Protein AF-A0A3D0N748-F1 (afdb_monomer_lite)

pLDDT: mean 91.24, std 10.17, range [39.06, 98.06]

Sequence (87 aa):
MWLAPYDLGVSQDFSLAMLPTEDEDIFAIEILLTRLAGDITSWKKTNSLFLSSIRKQFLIWRTVPQGEKLLYADNGEEAIKSARVIA

Radius of gyration: 16.17 Å; chains: 1; bounding box: 38×25×40 Å

Foldseek 3Di:
DAFPPCVQVWDWDKDWDWDADPDNVDTDIDIDIGTDDGDPVVNVVRVVVVVVVVVVVVVVVVVDDPVVVVVVVVVVVVVVVVVVVVD

Secondary structure (DSSP, 8-state):
-BPSSGGG--EEEEEEEEEE-SSTT-EEEEEEEEEEES-HHHHHHHHHHHHHHHHHHHHHHHHS-HHHHHHHHHHHHHHHHHHHTT-

Structure (mmCIF, N/CA/C/O backbone):
data_AF-A0A3D0N748-F1
#
_entry.id   AF-A0A3D0N748-F1
#
loop_
_atom_site.group_PDB
_atom_site.id
_atom_site.type_symbol
_atom_site.label_atom_id
_atom_site.label_alt_id
_atom_site.label_comp_id
_atom_site.label_asym_id
_atom_site.label_entity_id
_atom_site.label_seq_id
_atom_site.pdbx_PDB_ins_code
_atom_site.Cartn_x
_atom_site.Cartn_y
_atom_site.Cartn_z
_atom_site.occupancy
_atom_site.B_iso_or_equiv
_atom_site.auth_seq_id
_atom_site.auth_comp_id
_atom_site.auth_asym_id
_atom_site.auth_atom_id
_atom_site.pdbx_PDB_model_num
ATOM 1 N N . MET A 1 1 ? 0.827 -5.386 -9.557 1.00 95.12 1 MET A N 1
ATOM 2 C CA . MET A 1 1 ? 0.314 -4.019 -9.838 1.00 95.12 1 MET A CA 1
ATOM 3 C C . MET A 1 1 ? 1.412 -3.111 -10.396 1.00 95.12 1 MET A C 1
ATOM 5 O O . MET A 1 1 ? 2.578 -3.342 -10.09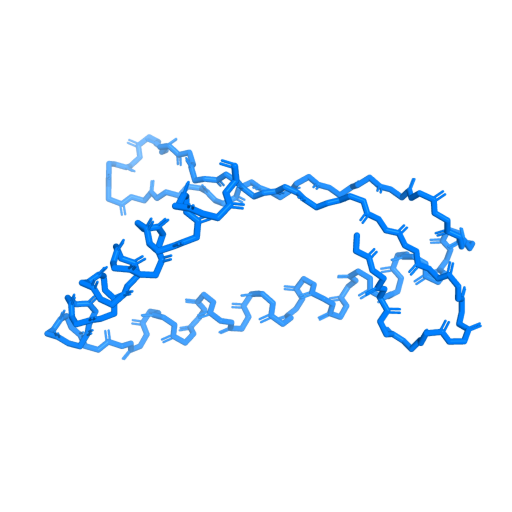4 1.00 95.12 1 MET A O 1
ATOM 9 N N . TRP A 1 2 ? 1.052 -2.078 -11.168 1.00 95.44 2 TRP A N 1
ATOM 10 C CA . TRP A 1 2 ? 1.974 -1.034 -11.653 1.00 95.44 2 TRP A CA 1
ATOM 11 C C . TRP A 1 2 ? 1.897 0.213 -10.770 1.00 95.44 2 TRP A C 1
ATOM 13 O O . TRP A 1 2 ? 0.806 0.596 -10.341 1.00 95.44 2 TRP A O 1
ATOM 23 N N . LEU A 1 3 ? 3.040 0.837 -10.492 1.00 93.44 3 LEU A N 1
ATOM 24 C CA . LEU A 1 3 ? 3.135 2.012 -9.624 1.00 93.44 3 LEU A CA 1
ATOM 25 C C . LEU A 1 3 ? 3.285 3.288 -10.453 1.00 93.44 3 LEU A C 1
ATOM 27 O O . LEU A 1 3 ? 4.062 3.331 -11.403 1.00 93.44 3 LEU A O 1
ATOM 31 N N . ALA A 1 4 ? 2.557 4.334 -10.063 1.00 89.88 4 ALA A N 1
ATOM 32 C CA . ALA A 1 4 ? 2.756 5.660 -10.627 1.00 89.88 4 ALA A CA 1
ATOM 33 C C . ALA A 1 4 ? 4.066 6.281 -10.092 1.00 89.88 4 ALA A C 1
ATOM 35 O O . ALA A 1 4 ? 4.405 6.072 -8.921 1.00 89.88 4 ALA A O 1
ATOM 36 N N . PRO A 1 5 ? 4.773 7.092 -10.894 1.00 91.19 5 PRO A N 1
ATOM 37 C CA . PRO A 1 5 ? 4.469 7.429 -12.286 1.00 91.19 5 PRO A CA 1
ATOM 38 C C . PRO A 1 5 ? 4.871 6.279 -13.242 1.00 91.19 5 PRO A C 1
ATOM 40 O O . PRO A 1 5 ? 5.912 5.643 -13.074 1.00 91.19 5 PRO A O 1
ATOM 43 N N . TYR A 1 6 ? 3.981 5.945 -14.188 1.00 90.00 6 TYR A N 1
ATOM 44 C CA . TYR A 1 6 ? 4.036 4.678 -14.941 1.00 90.00 6 TYR A CA 1
ATOM 45 C C . TYR A 1 6 ? 5.157 4.607 -15.985 1.00 90.00 6 TYR A C 1
ATOM 47 O O . TYR A 1 6 ? 5.553 3.518 -16.396 1.00 90.00 6 TYR A O 1
ATOM 55 N N . ASP A 1 7 ? 5.693 5.754 -16.387 1.00 91.88 7 ASP A N 1
ATOM 56 C CA . ASP A 1 7 ? 6.848 5.895 -17.276 1.00 91.88 7 ASP A CA 1
ATOM 57 C C . ASP A 1 7 ? 8.128 5.277 -16.695 1.00 91.88 7 ASP A C 1
ATOM 59 O O . ASP A 1 7 ? 9.003 4.860 -17.449 1.00 91.88 7 ASP A O 1
ATOM 63 N N . LEU A 1 8 ? 8.216 5.126 -15.370 1.00 90.12 8 LEU A N 1
ATOM 64 C CA . LEU A 1 8 ? 9.336 4.446 -14.711 1.00 90.12 8 LEU A CA 1
ATOM 65 C C . LEU A 1 8 ? 9.288 2.914 -14.846 1.00 90.12 8 LEU A C 1
ATOM 67 O O . LEU A 1 8 ? 10.216 2.234 -14.406 1.00 90.12 8 LEU A O 1
ATOM 71 N N . GLY A 1 9 ? 8.210 2.349 -15.403 1.00 95.00 9 GLY A N 1
ATOM 72 C CA . GLY A 1 9 ? 8.085 0.907 -15.635 1.00 95.00 9 GLY A CA 1
ATOM 73 C C . GLY A 1 9 ? 8.159 0.061 -14.359 1.00 95.00 9 GLY A C 1
ATOM 74 O O . GLY A 1 9 ? 8.547 -1.106 -14.408 1.00 95.00 9 GLY A O 1
ATOM 75 N N . VAL A 1 10 ? 7.820 0.642 -13.206 1.00 97.38 10 VAL A N 1
ATOM 76 C CA . VAL A 1 10 ? 7.882 -0.042 -11.912 1.00 97.38 10 VAL A CA 1
ATOM 77 C C . VAL A 1 10 ? 6.617 -0.869 -11.695 1.00 97.38 10 VAL A C 1
ATOM 79 O O . VAL A 1 10 ? 5.497 -0.350 -11.718 1.00 97.38 10 VAL A O 1
ATOM 82 N N . SER A 1 11 ? 6.801 -2.151 -11.391 1.00 97.62 11 SER A N 1
ATOM 83 C CA . SER A 1 11 ? 5.720 -3.041 -10.969 1.00 97.62 11 SER A CA 1
ATOM 84 C C . SER A 1 11 ? 6.130 -3.914 -9.791 1.00 97.62 11 SER A C 1
ATOM 86 O O . SER A 1 11 ? 7.314 -4.157 -9.532 1.00 97.62 11 SER A O 1
ATOM 88 N N . GLN A 1 12 ? 5.128 -4.362 -9.041 1.00 97.56 12 GLN A N 1
ATOM 89 C CA . GLN A 1 12 ? 5.318 -5.200 -7.867 1.00 97.56 12 GLN A CA 1
ATOM 90 C C . GLN A 1 12 ? 4.125 -6.106 -7.605 1.00 97.56 12 GLN A C 1
ATOM 92 O O . GLN A 1 12 ? 2.994 -5.758 -7.961 1.00 97.56 12 GLN A O 1
ATOM 97 N N . ASP A 1 13 ? 4.372 -7.195 -6.895 1.00 98.06 13 ASP A N 1
ATOM 98 C CA . ASP A 1 13 ? 3.341 -7.869 -6.121 1.00 98.06 13 ASP A CA 1
ATOM 99 C C . ASP A 1 13 ? 3.177 -7.189 -4.765 1.00 98.06 13 ASP A C 1
ATOM 101 O O . ASP A 1 13 ? 4.129 -6.672 -4.171 1.00 98.06 13 ASP A O 1
ATOM 105 N N . PHE A 1 14 ? 1.930 -7.163 -4.310 1.00 96.69 14 PHE A N 1
ATOM 106 C CA . PHE A 1 14 ? 1.505 -6.552 -3.064 1.00 96.69 14 PHE A CA 1
ATOM 107 C C . PHE A 1 14 ? 0.625 -7.547 -2.325 1.00 96.69 14 PHE A C 1
ATOM 109 O O . PHE A 1 14 ? -0.353 -8.047 -2.881 1.00 96.69 14 PHE A O 1
ATOM 116 N N . SER A 1 15 ? 0.951 -7.789 -1.063 1.00 95.94 15 SER A N 1
ATOM 117 C CA . SER A 1 15 ? 0.080 -8.509 -0.144 1.00 95.94 15 SER A CA 1
ATOM 118 C C . SER A 1 15 ? 0.017 -7.771 1.185 1.00 95.94 15 SER A C 1
ATOM 120 O O . SER A 1 15 ? 0.987 -7.141 1.612 1.00 95.94 15 SER A O 1
ATOM 122 N N . LEU A 1 16 ? -1.158 -7.824 1.804 1.00 94.69 16 LEU A N 1
ATOM 123 C CA . LEU A 1 16 ? -1.439 -7.220 3.094 1.00 94.69 16 LEU A CA 1
ATOM 124 C C . LEU A 1 16 ? -2.166 -8.245 3.952 1.00 94.69 16 LEU A C 1
ATOM 126 O O . LEU A 1 16 ? -3.134 -8.854 3.496 1.00 94.69 16 LEU A O 1
ATOM 130 N N . ALA A 1 17 ? -1.712 -8.395 5.188 1.00 93.81 17 ALA A N 1
ATOM 131 C CA . ALA A 1 17 ? -2.353 -9.218 6.196 1.00 93.81 17 ALA A CA 1
ATOM 132 C C . ALA A 1 17 ? -2.607 -8.399 7.465 1.00 93.81 17 ALA A C 1
ATOM 134 O O . ALA A 1 17 ? -1.837 -7.504 7.817 1.00 93.81 17 ALA A O 1
ATOM 135 N N . MET A 1 18 ? -3.703 -8.726 8.144 1.00 92.88 18 MET A N 1
ATOM 136 C CA . MET A 1 18 ? -3.953 -8.319 9.523 1.00 92.88 18 MET A CA 1
ATOM 137 C C . MET A 1 18 ? -3.618 -9.504 10.416 1.00 92.88 18 MET A C 1
ATOM 139 O O . MET A 1 18 ? -4.202 -10.574 10.245 1.00 92.88 18 MET A O 1
ATOM 143 N N . LEU A 1 19 ? -2.688 -9.318 11.345 1.00 92.94 19 LEU A N 1
ATOM 144 C CA . LEU A 1 19 ? -2.302 -10.341 12.310 1.00 92.94 19 LEU A CA 1
ATOM 145 C C . LEU A 1 19 ? -2.704 -9.907 13.721 1.00 92.94 19 LEU A C 1
ATOM 147 O O . LEU A 1 19 ? -2.585 -8.719 14.039 1.00 92.94 19 LEU A O 1
ATOM 151 N N . PRO A 1 20 ? -3.183 -10.834 14.567 1.00 93.62 20 PRO A N 1
ATOM 152 C CA . PRO A 1 20 ? -3.426 -10.530 15.970 1.00 93.62 20 PRO A CA 1
ATOM 153 C C . PRO A 1 20 ? -2.110 -10.155 16.662 1.00 93.62 20 PRO A C 1
ATOM 155 O O . PRO A 1 20 ? -1.044 -10.660 16.298 1.00 93.62 20 PRO A O 1
ATOM 158 N N . THR A 1 21 ? -2.184 -9.270 17.652 1.00 94.31 21 THR A N 1
ATOM 159 C CA . THR A 1 21 ? -1.047 -8.951 18.526 1.00 94.31 21 THR A CA 1
ATOM 160 C C . THR A 1 21 ? -1.272 -9.519 19.925 1.00 94.31 21 THR A C 1
ATOM 162 O O . THR A 1 21 ? -2.261 -10.205 20.167 1.00 94.31 21 THR A O 1
ATOM 165 N N . GLU A 1 22 ? -0.338 -9.270 20.846 1.00 94.19 22 GLU A N 1
ATOM 166 C CA . GLU A 1 22 ? -0.521 -9.611 22.265 1.00 94.19 22 GLU A CA 1
ATOM 167 C C . GLU A 1 22 ? -1.675 -8.824 22.912 1.00 94.19 22 GLU A C 1
ATOM 169 O O . GLU A 1 22 ? -2.238 -9.271 23.907 1.00 94.19 22 GLU A O 1
ATOM 174 N N . ASP A 1 23 ? -2.035 -7.671 22.341 1.00 92.88 23 ASP A N 1
ATOM 175 C CA . ASP A 1 23 ? -3.223 -6.904 22.703 1.00 92.88 23 ASP A CA 1
ATOM 176 C C . ASP A 1 23 ? -4.376 -7.301 21.763 1.00 92.88 23 ASP A C 1
ATOM 178 O O . ASP A 1 23 ? -4.291 -7.106 20.547 1.00 92.88 23 ASP A O 1
ATOM 182 N N . GLU A 1 24 ? -5.438 -7.886 22.326 1.00 86.44 24 GLU A N 1
ATOM 183 C CA . GLU A 1 24 ? -6.580 -8.434 21.577 1.00 86.44 24 GLU A CA 1
ATOM 184 C C . GLU A 1 24 ? -7.338 -7.370 20.771 1.00 86.44 24 GLU A C 1
ATOM 186 O O . GLU A 1 24 ? -7.932 -7.683 19.735 1.00 86.44 24 GLU A O 1
ATOM 191 N N . ASP A 1 25 ? -7.273 -6.107 21.194 1.00 85.69 25 ASP A N 1
ATOM 192 C CA . ASP A 1 25 ? -7.925 -4.991 20.510 1.00 85.69 25 ASP A CA 1
ATOM 193 C C . ASP A 1 25 ? -7.039 -4.377 19.411 1.00 85.69 25 ASP A C 1
ATOM 195 O O . ASP A 1 25 ? -7.467 -3.481 18.669 1.00 85.69 25 ASP A O 1
ATOM 199 N N . ILE A 1 26 ? -5.792 -4.842 19.276 1.00 86.75 26 ILE A N 1
ATOM 200 C CA . ILE A 1 26 ? -4.817 -4.316 18.323 1.00 86.75 26 ILE A CA 1
ATOM 201 C C . ILE A 1 26 ? -4.426 -5.394 17.315 1.00 86.75 26 ILE A C 1
ATOM 203 O O . ILE A 1 26 ? -3.871 -6.441 17.640 1.00 86.75 26 ILE A O 1
ATOM 207 N N . PHE A 1 27 ? -4.624 -5.068 16.038 1.00 89.94 27 PHE A N 1
ATOM 208 C CA . PHE A 1 27 ? -4.122 -5.859 14.921 1.00 89.94 27 PHE A CA 1
ATOM 209 C C . PHE A 1 27 ? -2.889 -5.195 14.312 1.00 89.94 27 PHE A C 1
ATOM 211 O O . PHE A 1 27 ? -2.879 -3.992 14.025 1.00 89.94 27 PHE A O 1
ATOM 218 N N . ALA A 1 28 ? -1.854 -5.993 14.073 1.00 92.94 28 ALA A N 1
ATOM 219 C CA . ALA A 1 28 ? -0.705 -5.593 13.283 1.00 92.94 28 ALA A CA 1
ATOM 220 C C . ALA A 1 28 ? -1.056 -5.660 11.796 1.00 92.94 28 ALA A C 1
ATOM 222 O O . ALA A 1 28 ? -1.711 -6.594 11.336 1.00 92.94 28 ALA A O 1
ATOM 223 N N . ILE A 1 29 ? -0.593 -4.666 11.038 1.00 93.44 29 ILE A N 1
ATOM 224 C CA . ILE A 1 29 ? -0.668 -4.682 9.579 1.00 93.44 29 ILE A CA 1
ATOM 225 C C . ILE A 1 29 ? 0.691 -5.106 9.042 1.00 93.44 29 ILE A C 1
ATOM 227 O O . ILE A 1 29 ? 1.662 -4.355 9.156 1.00 93.44 29 ILE A O 1
ATOM 231 N N . GLU A 1 30 ? 0.744 -6.275 8.416 1.00 95.38 30 GLU A N 1
ATOM 232 C CA . GLU A 1 30 ? 1.919 -6.726 7.681 1.00 95.38 30 GLU A CA 1
ATOM 233 C C . GLU A 1 30 ? 1.722 -6.496 6.189 1.00 95.38 30 GLU A C 1
ATOM 235 O O . GLU A 1 30 ? 0.704 -6.874 5.610 1.00 95.38 30 GLU A O 1
ATOM 240 N N . ILE A 1 31 ? 2.706 -5.852 5.561 1.00 96.12 31 ILE A N 1
ATOM 241 C CA . ILE A 1 31 ? 2.717 -5.592 4.123 1.00 96.12 31 ILE A CA 1
ATOM 242 C C . ILE A 1 31 ? 3.977 -6.214 3.542 1.00 96.12 31 ILE A C 1
ATOM 244 O O . ILE A 1 31 ? 5.089 -5.839 3.920 1.00 96.12 31 ILE A O 1
ATOM 248 N N . LEU A 1 32 ? 3.799 -7.109 2.575 1.00 96.88 32 LEU A N 1
ATOM 249 C CA . LEU A 1 32 ? 4.889 -7.693 1.806 1.00 96.88 32 LEU A CA 1
ATOM 250 C C . LEU A 1 32 ? 4.836 -7.167 0.370 1.00 96.88 32 LEU A C 1
ATOM 252 O O . LEU A 1 32 ? 3.826 -7.289 -0.329 1.00 96.88 32 LEU A O 1
ATOM 256 N N . LEU A 1 33 ? 5.955 -6.572 -0.048 1.00 97.19 33 LEU A N 1
ATOM 257 C CA . LEU A 1 33 ? 6.150 -5.985 -1.369 1.00 97.19 33 LEU A CA 1
ATOM 258 C C . LEU A 1 33 ? 7.254 -6.740 -2.103 1.00 97.19 33 LEU A C 1
ATOM 260 O O . LEU A 1 33 ? 8.397 -6.775 -1.640 1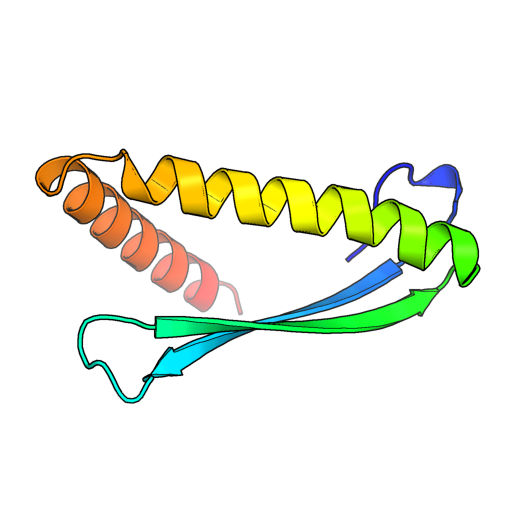.00 97.19 33 LEU A O 1
ATOM 264 N N . THR A 1 34 ? 6.943 -7.273 -3.279 1.00 97.62 34 THR A N 1
ATOM 265 C CA . THR A 1 34 ? 7.921 -7.971 -4.119 1.00 97.62 34 THR A CA 1
ATOM 266 C C . THR A 1 34 ? 8.061 -7.238 -5.438 1.00 97.62 34 THR A C 1
ATOM 268 O O . THR A 1 34 ? 7.134 -7.191 -6.239 1.00 97.62 34 THR A O 1
ATOM 271 N N . ARG A 1 35 ? 9.231 -6.639 -5.679 1.00 97.75 35 ARG A N 1
ATOM 272 C CA . ARG A 1 35 ? 9.519 -5.968 -6.950 1.00 97.75 35 ARG A CA 1
ATOM 273 C C . ARG A 1 35 ? 9.505 -6.975 -8.100 1.00 97.75 35 ARG A C 1
ATOM 275 O O . ARG A 1 35 ? 10.255 -7.946 -8.054 1.00 97.75 35 ARG A O 1
ATOM 282 N N . LEU A 1 36 ? 8.741 -6.672 -9.146 1.00 98.00 36 LEU A N 1
ATOM 283 C CA . LEU A 1 36 ? 8.689 -7.461 -10.379 1.00 98.00 36 LEU A CA 1
ATOM 284 C C . LEU A 1 36 ? 9.456 -6.787 -11.522 1.00 98.00 36 LEU A C 1
ATOM 286 O O . LEU A 1 36 ? 10.178 -7.458 -12.254 1.00 98.00 36 LEU A O 1
ATOM 290 N N . ALA A 1 37 ? 9.342 -5.462 -11.652 1.00 97.44 37 ALA A N 1
ATOM 291 C CA . ALA A 1 37 ? 10.036 -4.684 -12.678 1.00 97.44 37 ALA A CA 1
ATOM 292 C C . ALA A 1 37 ? 10.444 -3.286 -12.183 1.00 97.44 37 ALA A C 1
ATOM 294 O O . ALA A 1 37 ? 10.002 -2.824 -11.127 1.00 97.44 37 ALA A O 1
ATOM 295 N N . GLY A 1 38 ? 11.284 -2.614 -12.976 1.00 95.19 38 GLY A N 1
ATOM 296 C CA . GLY A 1 38 ? 11.825 -1.286 -12.686 1.00 95.19 38 GLY A CA 1
ATOM 297 C C . GLY A 1 38 ? 13.100 -1.308 -11.836 1.00 95.19 38 GLY A C 1
ATOM 298 O O . GLY A 1 38 ? 13.451 -2.300 -11.180 1.00 95.19 38 GLY A O 1
ATOM 299 N N . ASP A 1 39 ? 13.834 -0.197 -11.847 1.00 96.88 39 ASP A N 1
ATOM 300 C CA . ASP A 1 39 ? 15.057 -0.075 -11.060 1.00 96.88 39 ASP A CA 1
ATOM 301 C C . ASP A 1 39 ? 14.755 0.000 -9.550 1.00 96.88 39 ASP A C 1
ATOM 303 O O . ASP A 1 39 ? 13.661 0.365 -9.111 1.00 96.88 39 ASP A O 1
ATOM 307 N N . ILE A 1 40 ? 15.732 -0.393 -8.727 1.00 96.56 40 ILE A N 1
ATOM 308 C CA . ILE A 1 40 ? 15.526 -0.528 -7.277 1.00 96.56 40 ILE A CA 1
ATOM 309 C C . ILE A 1 40 ? 15.277 0.823 -6.603 1.00 96.56 40 ILE A C 1
ATOM 311 O O . ILE A 1 40 ? 14.551 0.893 -5.611 1.00 96.56 40 ILE A O 1
ATOM 315 N N . THR A 1 41 ? 15.869 1.891 -7.130 1.00 96.88 41 THR A N 1
ATOM 316 C CA . THR A 1 41 ? 15.778 3.234 -6.562 1.00 96.88 41 THR A CA 1
ATOM 317 C C . THR A 1 41 ? 14.389 3.806 -6.814 1.00 96.88 41 THR A C 1
ATOM 319 O O . THR A 1 41 ? 13.739 4.263 -5.870 1.00 96.88 41 THR A O 1
ATOM 322 N N . SER A 1 42 ? 13.885 3.700 -8.045 1.00 96.25 42 SER A N 1
ATOM 323 C CA . SER A 1 42 ? 12.516 4.084 -8.400 1.00 96.25 42 SER A CA 1
ATOM 324 C C . SER A 1 42 ? 11.483 3.236 -7.670 1.00 96.25 42 SER A C 1
ATOM 326 O O . SER A 1 42 ? 10.524 3.790 -7.131 1.00 96.25 42 SER A O 1
ATOM 328 N N . TRP A 1 43 ? 11.691 1.918 -7.559 1.00 97.69 43 TRP A N 1
ATOM 329 C CA . TRP A 1 43 ? 10.797 1.036 -6.798 1.00 97.69 43 TRP A CA 1
ATOM 330 C C . TRP A 1 43 ? 10.724 1.422 -5.317 1.00 97.69 43 TRP A C 1
ATOM 332 O O . TRP A 1 43 ? 9.636 1.566 -4.768 1.00 97.69 43 TRP A O 1
ATOM 342 N N . LYS A 1 44 ? 11.863 1.693 -4.667 1.00 96.69 44 LYS A N 1
ATOM 343 C CA . LYS A 1 44 ? 11.876 2.177 -3.275 1.00 96.69 44 LYS A CA 1
ATOM 344 C C . LYS A 1 44 ? 11.167 3.524 -3.131 1.00 96.69 44 LYS A C 1
ATOM 346 O O . LYS A 1 44 ? 10.356 3.691 -2.225 1.00 96.69 44 LYS A O 1
ATOM 351 N N . LYS A 1 45 ? 11.443 4.481 -4.024 1.00 95.81 45 LYS A N 1
ATOM 352 C CA . LYS A 1 45 ? 10.849 5.828 -3.974 1.00 95.81 45 LYS A CA 1
ATOM 353 C C . LYS A 1 45 ? 9.330 5.791 -4.145 1.00 95.81 45 LYS A C 1
ATOM 355 O O . LYS A 1 45 ? 8.612 6.410 -3.361 1.00 95.81 45 LYS A O 1
ATOM 360 N N . THR A 1 46 ? 8.847 5.068 -5.151 1.00 95.81 46 THR A N 1
ATOM 361 C CA . THR A 1 46 ? 7.408 4.904 -5.407 1.00 95.81 46 THR A CA 1
ATOM 362 C C . THR A 1 46 ? 6.724 4.167 -4.257 1.00 95.81 46 THR A C 1
ATOM 364 O O . THR A 1 46 ? 5.653 4.589 -3.821 1.00 95.81 46 THR A O 1
ATOM 367 N N . ASN A 1 47 ? 7.380 3.166 -3.661 1.00 96.44 47 ASN A N 1
ATOM 368 C CA . ASN A 1 47 ? 6.851 2.488 -2.481 1.00 96.44 47 ASN A CA 1
ATOM 369 C C . ASN A 1 47 ? 6.760 3.364 -1.237 1.00 96.44 47 ASN A C 1
ATOM 371 O O . ASN A 1 47 ? 5.774 3.258 -0.515 1.00 96.44 47 ASN A O 1
ATOM 375 N N . SER A 1 48 ? 7.701 4.276 -0.994 1.00 95.31 48 SER A N 1
ATOM 376 C CA . SER A 1 48 ? 7.568 5.229 0.117 1.00 95.31 48 SER A CA 1
ATOM 377 C C . SER A 1 48 ? 6.298 6.082 -0.007 1.00 95.31 48 SER A C 1
ATOM 379 O O . SER A 1 48 ? 5.607 6.317 0.986 1.00 95.31 48 SER A O 1
ATOM 381 N N . LEU A 1 49 ? 5.950 6.513 -1.224 1.00 94.44 49 LEU A N 1
ATOM 382 C CA . LEU A 1 49 ? 4.728 7.283 -1.495 1.00 94.44 49 LEU A CA 1
ATOM 383 C C . LEU A 1 49 ? 3.466 6.420 -1.366 1.00 94.44 49 LEU A C 1
ATOM 385 O O . LEU A 1 49 ? 2.476 6.840 -0.759 1.00 94.44 49 LEU A O 1
ATOM 389 N N . PHE A 1 50 ? 3.514 5.199 -1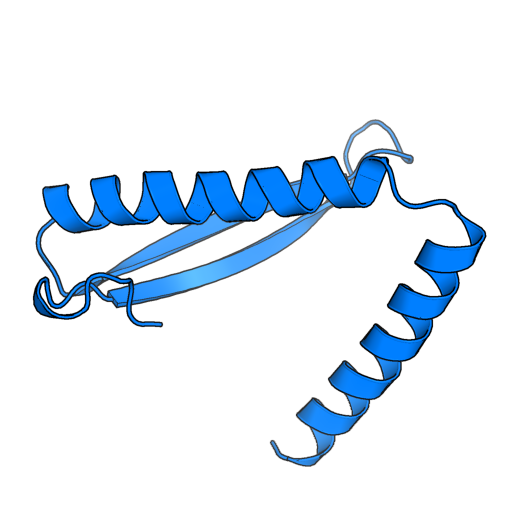.897 1.00 95.06 50 PHE A N 1
ATOM 390 C CA . PHE A 1 50 ? 2.431 4.226 -1.796 1.00 95.06 50 PHE A CA 1
ATOM 391 C C . PHE A 1 50 ? 2.124 3.873 -0.333 1.00 95.06 50 PHE A C 1
ATOM 393 O O . PHE A 1 50 ? 0.987 4.025 0.117 1.00 95.06 50 PHE A O 1
ATOM 400 N N . LEU A 1 51 ? 3.145 3.518 0.451 1.00 95.81 51 LEU A N 1
ATOM 401 C CA . LEU A 1 51 ? 3.012 3.200 1.874 1.00 95.81 51 LEU A CA 1
ATOM 402 C C . LEU A 1 51 ? 2.546 4.407 2.697 1.00 95.81 51 LEU A C 1
ATOM 404 O O . LEU A 1 51 ? 1.731 4.250 3.604 1.00 95.81 51 LEU A O 1
ATOM 408 N N . SER A 1 52 ? 2.993 5.621 2.361 1.00 96.50 52 SER A N 1
ATOM 409 C CA . SER A 1 52 ? 2.491 6.846 3.004 1.00 96.50 52 SER A CA 1
ATOM 410 C C . SER A 1 52 ? 0.994 7.046 2.761 1.00 96.50 52 SER A C 1
ATOM 412 O O . SER A 1 52 ? 0.263 7.454 3.666 1.00 96.50 52 SER A O 1
ATOM 414 N N . SER A 1 53 ? 0.521 6.712 1.560 1.00 95.56 53 SER A N 1
ATOM 415 C CA . SER A 1 53 ? -0.899 6.785 1.207 1.00 95.56 53 SER A CA 1
ATOM 416 C C . SER A 1 53 ? -1.718 5.743 1.968 1.00 95.56 53 SER A C 1
ATOM 418 O O . SER A 1 53 ? -2.746 6.097 2.543 1.00 95.56 53 SER A O 1
ATOM 420 N N . ILE A 1 54 ? -1.234 4.499 2.067 1.00 95.12 54 ILE A N 1
ATOM 421 C CA . ILE A 1 54 ? -1.853 3.447 2.893 1.00 95.12 54 ILE A CA 1
ATOM 422 C C . ILE A 1 54 ? -1.922 3.880 4.360 1.00 95.12 54 ILE A C 1
ATOM 424 O O . ILE A 1 54 ? -2.987 3.840 4.976 1.00 95.12 54 ILE A O 1
ATOM 428 N N . ARG A 1 55 ? -0.806 4.366 4.920 1.00 95.31 55 ARG A N 1
ATOM 429 C CA . ARG A 1 55 ? -0.750 4.873 6.299 1.00 95.31 55 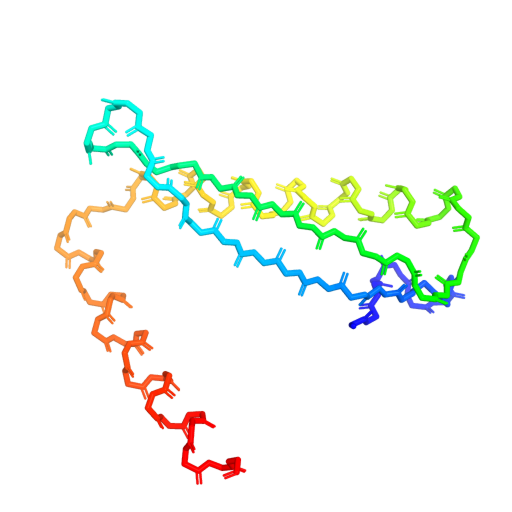ARG A CA 1
ATOM 430 C C . ARG A 1 55 ? -1.791 5.964 6.533 1.00 95.31 55 ARG A C 1
ATOM 432 O O . ARG A 1 55 ? -2.452 5.958 7.568 1.00 95.31 55 ARG A O 1
ATOM 439 N N . LYS A 1 56 ? -1.956 6.889 5.583 1.00 96.62 56 LYS A N 1
ATOM 440 C CA . LYS A 1 56 ? -2.978 7.938 5.668 1.00 96.62 56 LYS A CA 1
ATOM 441 C C . LYS A 1 56 ? -4.390 7.347 5.745 1.00 96.62 56 LYS A C 1
ATOM 443 O O . LYS A 1 56 ? -5.163 7.822 6.569 1.00 96.62 56 LYS A O 1
ATOM 448 N N . GLN A 1 57 ? -4.709 6.310 4.965 1.00 95.38 57 GLN A N 1
ATOM 449 C CA . GLN A 1 57 ? -6.020 5.646 5.042 1.00 95.38 57 GLN A CA 1
ATOM 450 C C . GLN A 1 57 ? -6.269 5.029 6.421 1.00 95.38 57 GLN A C 1
ATOM 452 O O . GLN A 1 57 ? -7.334 5.239 6.992 1.00 95.38 57 GLN A O 1
ATOM 457 N N . PHE A 1 58 ? -5.274 4.363 7.017 1.00 93.31 58 PHE A N 1
ATOM 458 C CA . PHE A 1 58 ? -5.410 3.831 8.378 1.00 93.31 58 PHE A CA 1
ATOM 459 C C . PHE A 1 58 ? -5.608 4.926 9.431 1.00 93.31 58 PHE A C 1
ATOM 461 O O . PHE A 1 58 ? -6.399 4.758 10.357 1.00 93.31 58 PHE A O 1
ATOM 468 N N . LEU A 1 59 ? -4.922 6.064 9.300 1.00 94.31 59 LEU A N 1
ATOM 469 C CA . LEU A 1 59 ? -5.120 7.196 10.209 1.00 94.31 59 LEU A CA 1
ATOM 470 C C . LEU A 1 59 ? -6.523 7.797 10.074 1.00 94.31 59 LEU A C 1
ATOM 472 O O . LEU A 1 59 ? -7.156 8.063 11.091 1.00 94.31 59 LEU A O 1
ATOM 476 N N . ILE A 1 60 ? -7.024 7.956 8.846 1.00 94.56 60 ILE A N 1
ATOM 477 C CA . ILE A 1 60 ? -8.398 8.415 8.591 1.00 94.56 60 ILE A CA 1
ATOM 478 C C . ILE A 1 60 ? -9.404 7.416 9.163 1.00 94.56 60 ILE A C 1
ATOM 480 O O . ILE A 1 60 ? -10.346 7.814 9.837 1.00 94.56 60 ILE A O 1
ATOM 484 N N . TRP A 1 61 ? -9.189 6.114 8.970 1.00 92.75 61 TRP A N 1
ATOM 485 C CA . TRP A 1 61 ? -10.072 5.082 9.512 1.00 92.75 61 TRP A CA 1
ATOM 486 C C . TRP A 1 61 ? -10.243 5.191 11.033 1.00 92.75 61 TRP A C 1
ATOM 488 O O . TRP A 1 61 ? -11.342 5.006 11.558 1.00 92.75 61 TRP A O 1
ATOM 498 N N . ARG A 1 62 ? -9.185 5.576 11.761 1.00 90.19 62 ARG A N 1
ATOM 499 C CA . ARG A 1 62 ? -9.266 5.810 13.214 1.00 90.19 62 ARG A CA 1
ATOM 500 C C . ARG A 1 62 ? -10.191 6.968 13.585 1.00 90.19 62 ARG A C 1
ATOM 502 O O . ARG A 1 62 ? -10.735 6.939 14.683 1.00 90.19 62 ARG A O 1
ATOM 509 N N . THR A 1 63 ? -10.395 7.945 12.701 1.00 94.69 63 THR A N 1
ATOM 510 C CA . THR A 1 63 ? -11.285 9.091 12.949 1.00 94.69 63 THR A CA 1
ATOM 511 C C . THR A 1 63 ? -12.739 8.831 12.558 1.00 94.69 63 THR A C 1
ATOM 513 O O . THR A 1 63 ? -13.599 9.649 12.868 1.00 94.69 63 THR A O 1
ATOM 516 N N . VAL A 1 64 ? -13.033 7.723 11.871 1.00 94.06 64 VAL A N 1
ATOM 517 C CA . VAL A 1 64 ? -14.403 7.379 11.463 1.00 94.06 64 VAL A CA 1
ATOM 518 C C . VAL A 1 64 ? -15.218 6.931 12.693 1.00 94.06 64 VAL A C 1
ATOM 520 O O . VAL A 1 64 ? -14.748 6.069 13.446 1.00 94.06 64 VAL A O 1
ATOM 523 N N . PRO A 1 65 ? -16.428 7.476 12.922 1.00 95.00 65 PRO A N 1
ATOM 524 C CA . PRO A 1 65 ? -17.307 7.042 14.009 1.00 95.00 65 PRO A CA 1
ATOM 525 C C . PRO A 1 65 ? -17.714 5.569 13.893 1.00 95.00 65 PRO A C 1
ATOM 527 O O . PRO A 1 65 ? -17.839 5.035 12.795 1.00 95.00 65 PRO A O 1
ATOM 530 N N . GLN A 1 66 ? -17.994 4.916 15.024 1.00 89.75 66 GLN A N 1
ATOM 531 C CA . GLN A 1 66 ? -18.309 3.482 15.044 1.00 89.75 66 GLN A CA 1
ATOM 532 C C . GLN A 1 66 ? -19.517 3.103 14.168 1.00 89.75 66 GLN A C 1
ATOM 534 O O . GLN A 1 66 ? -19.462 2.090 13.481 1.00 89.75 66 GLN A O 1
ATOM 539 N N . GLY A 1 67 ? -20.580 3.917 14.152 1.00 91.50 67 GLY A N 1
ATOM 540 C CA . GLY A 1 67 ? -21.762 3.653 13.319 1.00 91.50 67 GLY A CA 1
ATOM 541 C C . GLY A 1 67 ? -21.453 3.657 11.818 1.00 91.50 67 GLY A C 1
ATOM 542 O O . GLY A 1 67 ? -21.909 2.784 11.091 1.00 91.50 67 GLY A O 1
ATOM 543 N N . GLU A 1 68 ? -20.602 4.582 11.370 1.00 92.44 68 GLU A N 1
ATOM 544 C CA . GLU A 1 68 ? -20.137 4.649 9.978 1.00 92.44 68 GLU A CA 1
ATOM 545 C C . GLU A 1 68 ? -19.231 3.458 9.640 1.00 92.44 68 GLU A C 1
ATOM 547 O O . GLU A 1 68 ? -19.335 2.881 8.561 1.00 92.44 68 GLU A O 1
ATOM 552 N N . LYS A 1 69 ? -18.369 3.026 10.575 1.00 91.69 69 LYS A N 1
ATOM 553 C CA . LYS A 1 69 ? -17.509 1.848 10.370 1.00 91.69 69 LYS A CA 1
ATOM 554 C C . LYS A 1 69 ? -18.309 0.578 10.078 1.00 91.69 69 LYS A C 1
ATOM 556 O O . LYS A 1 69 ? -17.850 -0.224 9.270 1.00 91.69 69 LYS A O 1
ATOM 561 N N . LEU A 1 70 ? -19.478 0.410 10.700 1.00 91.81 70 LEU A N 1
ATOM 562 C CA . LEU A 1 70 ? -20.373 -0.719 10.423 1.00 91.81 70 LEU A CA 1
ATOM 563 C C . LEU A 1 70 ? -20.891 -0.675 8.982 1.00 91.81 70 LEU A C 1
ATOM 565 O O . LEU A 1 70 ? -20.801 -1.672 8.278 1.00 91.81 70 LEU A O 1
ATOM 569 N N . LEU A 1 71 ? -21.307 0.499 8.500 1.00 91.75 71 LEU A N 1
ATOM 570 C CA . LEU A 1 71 ? -21.736 0.664 7.110 1.00 91.75 71 LEU A CA 1
ATOM 571 C C . LEU A 1 71 ? -20.609 0.338 6.115 1.00 91.75 71 LEU A C 1
ATOM 573 O O . LEU A 1 71 ? -20.836 -0.306 5.093 1.00 91.75 71 LEU A O 1
ATOM 577 N N . TYR A 1 72 ? -19.375 0.760 6.407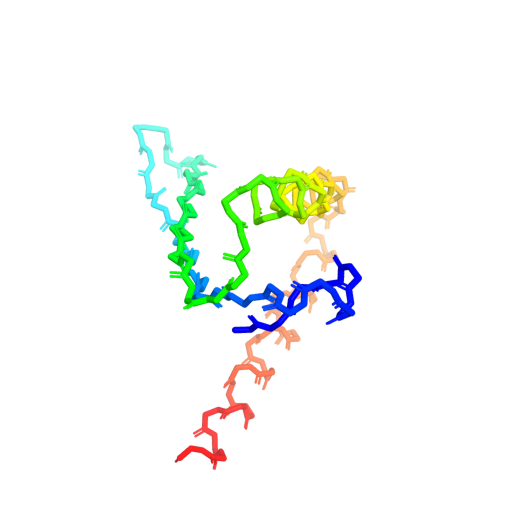 1.00 90.12 72 TYR A N 1
ATOM 578 C CA . TYR A 1 72 ? -18.210 0.382 5.600 1.00 90.12 72 TYR A CA 1
ATOM 579 C C . TYR A 1 72 ? -17.934 -1.127 5.630 1.00 90.12 72 TYR A C 1
ATOM 581 O O . TYR A 1 72 ? -17.522 -1.671 4.605 1.00 90.12 72 TYR A O 1
ATOM 589 N N . ALA A 1 73 ? -18.152 -1.797 6.765 1.00 89.88 73 ALA A N 1
ATOM 590 C CA . ALA A 1 73 ? -18.003 -3.246 6.878 1.00 89.88 73 ALA A CA 1
ATOM 591 C C . ALA A 1 73 ? -19.040 -3.984 6.018 1.00 89.88 73 ALA A C 1
ATOM 593 O O . ALA A 1 73 ? -18.648 -4.826 5.210 1.00 89.88 73 ALA A O 1
ATOM 594 N N . ASP A 1 74 ? -20.314 -3.593 6.101 1.00 92.06 74 ASP A N 1
ATOM 595 C CA . ASP A 1 74 ? -21.401 -4.176 5.302 1.00 92.06 74 ASP A CA 1
ATOM 596 C C . ASP A 1 74 ? -21.135 -4.002 3.799 1.00 92.06 74 ASP A C 1
ATOM 598 O O . ASP A 1 74 ? -21.154 -4.962 3.025 1.00 92.06 74 ASP A O 1
ATOM 602 N N . ASN A 1 75 ? -20.783 -2.781 3.381 1.00 91.50 75 ASN A N 1
ATOM 603 C CA . ASN A 1 75 ? -20.429 -2.490 1.990 1.00 91.50 75 ASN A CA 1
ATOM 604 C C . ASN A 1 75 ? -19.206 -3.298 1.524 1.00 91.50 75 ASN A C 1
ATOM 606 O O . ASN A 1 75 ? -19.145 -3.738 0.373 1.00 91.50 75 ASN A O 1
ATOM 610 N N . GLY A 1 76 ? -18.220 -3.479 2.405 1.00 88.69 76 GLY A N 1
ATOM 611 C CA . GLY A 1 76 ? -17.030 -4.278 2.134 1.00 88.69 76 GLY A CA 1
ATOM 612 C C . GLY A 1 76 ? -17.359 -5.755 1.926 1.00 88.69 76 GLY A C 1
ATOM 613 O O . GLY A 1 76 ? -16.841 -6.369 0.991 1.00 88.69 76 GLY A O 1
ATOM 614 N N . GLU A 1 77 ? -18.246 -6.319 2.744 1.00 90.12 77 GLU A N 1
ATOM 615 C CA . GLU A 1 77 ? -18.678 -7.711 2.621 1.00 90.12 77 GLU A CA 1
ATOM 616 C C . GLU A 1 77 ? -19.393 -7.961 1.284 1.00 90.12 77 GLU A C 1
ATOM 618 O O . GLU A 1 77 ? -19.070 -8.917 0.572 1.00 90.12 77 GLU A O 1
ATOM 623 N N . GLU A 1 78 ? -20.294 -7.062 0.889 1.00 91.06 78 GLU A N 1
ATOM 624 C CA . GLU A 1 78 ? -21.008 -7.146 -0.390 1.00 91.06 78 GLU A CA 1
ATOM 625 C C . GLU A 1 78 ? -20.071 -7.008 -1.599 1.00 91.06 78 GLU A C 1
ATOM 627 O O . GLU A 1 78 ? -20.192 -7.748 -2.584 1.00 91.06 78 GLU A O 1
ATOM 632 N N . ALA A 1 79 ? -19.074 -6.124 -1.516 1.00 87.12 79 ALA A N 1
ATOM 633 C CA . ALA A 1 79 ? -18.053 -5.992 -2.550 1.00 87.12 79 ALA A CA 1
ATOM 634 C C . ALA A 1 79 ? -17.207 -7.272 -2.694 1.00 87.12 79 ALA A C 1
ATOM 636 O O . ALA A 1 79 ? -16.950 -7.717 -3.816 1.00 87.12 79 ALA A O 1
ATOM 637 N N . ILE A 1 80 ? -16.807 -7.900 -1.580 1.00 87.38 80 ILE A N 1
ATOM 638 C CA . ILE A 1 80 ? -16.026 -9.151 -1.584 1.00 87.38 80 ILE A CA 1
ATOM 639 C C . ILE A 1 80 ? -16.844 -10.307 -2.163 1.00 87.38 80 ILE A C 1
ATOM 641 O O . ILE A 1 80 ? -16.327 -11.070 -2.985 1.00 87.38 80 ILE A O 1
ATOM 645 N N . LYS A 1 81 ? -18.117 -10.439 -1.768 1.00 85.62 81 LYS A N 1
ATOM 646 C CA . LYS A 1 81 ? -19.034 -11.441 -2.335 1.00 85.62 81 LYS A CA 1
ATOM 647 C C . LYS A 1 81 ? -19.137 -11.274 -3.847 1.00 85.62 81 LYS A C 1
ATOM 649 O O .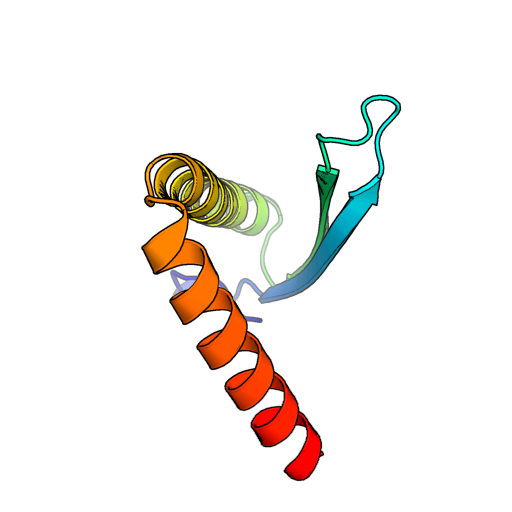 LYS A 1 81 ? -18.940 -12.238 -4.579 1.00 85.62 81 LYS A O 1
ATOM 654 N N . SER A 1 82 ? -19.351 -10.045 -4.311 1.00 80.50 82 SER A N 1
ATOM 655 C CA . SER A 1 82 ? -19.480 -9.727 -5.737 1.00 80.50 82 SER A CA 1
ATOM 656 C C . SER A 1 82 ? -18.199 -10.018 -6.527 1.00 80.50 82 SER A C 1
ATOM 658 O O . SER A 1 82 ? -18.263 -10.544 -7.635 1.00 80.50 82 SER A O 1
ATOM 660 N N . ALA A 1 83 ? -17.026 -9.744 -5.950 1.00 73.12 83 ALA A N 1
ATOM 661 C CA . ALA A 1 83 ? -15.738 -10.032 -6.580 1.00 73.12 83 ALA A CA 1
ATOM 662 C C . ALA A 1 83 ? -15.455 -11.541 -6.707 1.00 73.12 83 ALA A C 1
ATOM 664 O O . ALA A 1 83 ? -14.837 -11.967 -7.680 1.00 73.12 83 ALA A O 1
ATOM 665 N N . ARG A 1 84 ? -15.930 -12.360 -5.759 1.00 60.78 84 ARG A N 1
ATOM 666 C CA . ARG A 1 84 ? -15.800 -13.828 -5.807 1.00 60.78 84 ARG A CA 1
ATOM 667 C C . ARG A 1 84 ? -16.707 -14.502 -6.837 1.00 60.78 84 ARG A C 1
ATOM 669 O O . ARG A 1 84 ? -16.405 -15.616 -7.236 1.00 60.78 84 ARG A O 1
ATOM 676 N N . VAL A 1 85 ? -17.788 -13.855 -7.273 1.00 51.66 85 VAL A N 1
ATOM 677 C CA . VAL A 1 85 ? -18.721 -14.414 -8.273 1.00 51.66 85 VAL A CA 1
ATOM 678 C C . VAL A 1 85 ? -18.151 -14.352 -9.701 1.00 51.66 85 VAL A C 1
ATOM 680 O O . VAL A 1 85 ? -18.645 -15.040 -10.588 1.00 51.66 85 VAL A O 1
ATOM 683 N N . ILE A 1 86 ? -17.103 -13.555 -9.931 1.00 45.97 86 ILE A N 1
ATOM 684 C CA . ILE A 1 86 ? -16.506 -13.324 -11.261 1.00 45.97 86 ILE A CA 1
ATOM 685 C C . ILE A 1 86 ? -15.198 -14.130 -11.460 1.00 45.97 86 ILE A C 1
ATOM 687 O O . ILE A 1 86 ? -14.597 -14.062 -12.531 1.00 45.97 86 ILE A O 1
ATOM 691 N N . ALA A 1 87 ? -14.757 -14.904 -10.460 1.00 39.06 87 ALA A N 1
ATOM 692 C CA . ALA A 1 87 ? -13.539 -15.722 -10.519 1.00 39.06 87 ALA A CA 1
ATOM 693 C C . ALA A 1 87 ? -13.815 -17.183 -10.906 1.00 39.06 87 ALA A C 1
ATOM 695 O O . ALA A 1 87 ? -14.808 -17.751 -10.398 1.00 39.06 87 ALA A O 1
#